Protein AF-E9GHV6-F1 (afdb_monomer)

InterPro domains:
  IPR002108 Actin-depolymerising factor homology domain [PF00241] (28-165)
  IPR002108 Actin-depolymerising factor homology domain [PS51263] (28-166)
  IPR002108 Actin-depolymerising factor homology domain [SM00102] (33-166)
  IPR017904 ADF/Cofilin [PTHR11913] (26-165)
  IPR017904 ADF/Cofilin [cd11286] (27-165)
  IPR029006 ADF-H/Gelsolin-like domain superfamily [G3DSA:3.40.20.10] (25-168)

Secondary structure (DSSP, 8-state):
----------------------------PEEPHHHHHHHHHHHTTSSEEEEEEEEETTTEEEEEEEEETT--HHHHHHHHT--BTTB---EEEEEEEEEE-TT-TT-EEEEEEEEEE--TTS-HHHHHHHHHHHHHHHHHSTT-SEEEEESSTTTTSHHHHHHHHHHH-TT-

Foldseek 3Di:
DDPDPDDDDDPDDDDDPPPPPPPQPLQQAEEDVQNLVVLVVVVVVHFFQKWKWFRDPLRYIDTDDTHGPPDDLVVVLCSQQVQPPVGFAKMKMWGFDFDQDPVHNPDTDTAIEIEIEDAPRDDPVRVVSSSNCVVVVVVSNPHHQYYAYDRDPVSSDPVVVVVRSCVSPVVD

Sequence (172 aa):
MRLALICFSVCLLVSCYPVQPAAVLESGVRVTDAAKVVIDKIKAGKEFRYGVFFVKNETVIDLESTGSRTSTYNDYLKNLKVVKPTGKECRYGVLDFEFQCKSSPDKKRDKLVLMSWCPDDVKVRSKFIHAASVEGMKKALTGISAFVQASDDEQASLVEVQDKLTRTVTAC

pLDDT: mean 73.76, std 16.03, range [33.78, 89.5]

Mean predicted aligned error: 11.39 Å

Radius of gyration: 20.43 Å; Cα contacts (8 Å, |Δi|>4): 262; chains: 1; bounding box: 52×74×41 Å

Nearest PDB structures (foldseek):
  8oh4-assembly1_I  TM=9.081E-01  e=9.961E-17  Drosophila
  7rtx-assembly1_A  TM=9.105E-01  e=2.120E-14  Acanthamoeba castellanii
  7sog-assembly1_A  TM=8.905E-01  e=5.586E-14  Acanthamoeba castellanii
  5ivu-assembly2_B  TM=9.079E-01  e=6.934E-13  Streptomyces griseoflavus
  2xfa-assembly2_B  TM=7.955E-01  e=5.370E-10  Plasmodium berghei

Organism: Daphnia pulex (NCBI:txid6669)

Solvent-accessible surface area (backbone atoms only — not comparable to full-atom values): 10220 Å² total; per-residue (Å²): 136,85,87,75,91,77,72,97,76,84,90,72,87,72,89,72,80,73,81,65,84,67,75,84,51,74,54,88,47,42,72,36,68,71,37,51,56,51,50,52,37,36,73,67,65,76,61,32,33,32,39,30,30,33,69,48,90,83,40,33,37,40,69,75,49,73,33,44,71,86,55,50,72,68,57,49,49,50,66,64,60,60,64,49,96,90,47,60,70,58,32,38,35,41,36,58,43,77,43,65,31,84,74,42,73,90,50,77,39,80,36,41,31,41,34,39,41,46,47,85,84,31,58,67,69,59,52,52,46,52,62,33,34,48,58,52,51,48,65,73,46,82,75,64,61,38,78,43,76,22,58,47,75,73,55,64,30,71,66,49,52,51,52,50,42,54,67,63,46,76,90,75

Structure (mmCIF, N/CA/C/O backbone):
data_AF-E9GHV6-F1
#
_entry.id   AF-E9GHV6-F1
#
loop_
_atom_site.group_PDB
_atom_site.id
_atom_site.type_symbol
_atom_site.label_atom_id
_atom_site.label_alt_id
_atom_site.label_comp_id
_atom_site.label_asym_id
_atom_site.label_entity_id
_atom_site.label_seq_id
_atom_site.pdbx_PDB_ins_code
_atom_site.Cartn_x
_atom_site.Cartn_y
_atom_site.Cartn_z
_atom_site.occupancy
_atom_site.B_iso_or_equiv
_atom_site.auth_seq_id
_atom_site.auth_comp_id
_atom_site.auth_asym_id
_atom_site.auth_atom_id
_atom_site.pdbx_PDB_model_num
ATOM 1 N N . MET A 1 1 ? 34.591 61.190 -7.330 1.00 42.75 1 MET A N 1
ATOM 2 C CA . MET A 1 1 ? 33.483 60.521 -8.052 1.00 42.75 1 MET A CA 1
ATOM 3 C C . MET A 1 1 ? 33.513 59.043 -7.674 1.00 42.75 1 MET A C 1
ATOM 5 O O . MET A 1 1 ? 34.345 58.314 -8.176 1.00 42.75 1 MET A O 1
ATOM 9 N N . ARG A 1 2 ? 32.934 58.689 -6.520 1.00 38.94 2 ARG A N 1
ATOM 10 C CA . ARG A 1 2 ? 31.618 58.028 -6.379 1.00 38.94 2 ARG A CA 1
ATOM 11 C C . ARG A 1 2 ? 31.555 56.641 -7.049 1.00 38.94 2 ARG A C 1
ATOM 13 O O . ARG A 1 2 ? 30.896 56.486 -8.067 1.00 38.94 2 ARG A O 1
ATOM 20 N N . LEU A 1 3 ? 32.192 55.644 -6.426 1.00 33.78 3 LEU A N 1
ATOM 21 C CA . LEU A 1 3 ? 31.779 54.242 -6.552 1.00 33.78 3 LEU A CA 1
ATOM 22 C C . LEU A 1 3 ? 30.636 54.018 -5.554 1.00 33.78 3 LEU A C 1
ATOM 24 O O . LEU A 1 3 ? 30.863 53.900 -4.352 1.00 33.78 3 LEU A O 1
ATOM 28 N N . ALA A 1 4 ? 29.403 54.052 -6.050 1.00 40.75 4 ALA A N 1
ATOM 29 C CA . ALA A 1 4 ? 28.228 53.669 -5.284 1.00 40.75 4 ALA A CA 1
ATOM 30 C C . ALA A 1 4 ? 28.036 52.152 -5.430 1.00 40.75 4 ALA A C 1
ATOM 32 O O . ALA A 1 4 ? 27.680 51.673 -6.504 1.00 40.75 4 ALA A O 1
ATOM 33 N N . LEU A 1 5 ? 28.287 51.406 -4.352 1.00 43.62 5 LEU A N 1
ATOM 34 C CA . LEU A 1 5 ? 27.733 50.068 -4.166 1.00 43.62 5 LEU A CA 1
ATOM 35 C C . LEU A 1 5 ? 26.227 50.228 -3.935 1.00 43.62 5 LEU A C 1
ATOM 37 O O . LEU A 1 5 ? 25.814 50.776 -2.914 1.00 43.62 5 LEU A O 1
ATOM 41 N N . ILE A 1 6 ? 25.420 49.795 -4.903 1.00 47.81 6 ILE A N 1
ATOM 42 C CA . ILE A 1 6 ? 23.959 49.877 -4.856 1.00 47.81 6 ILE A CA 1
ATOM 43 C C . ILE A 1 6 ? 23.387 48.456 -4.831 1.00 47.81 6 ILE A C 1
ATOM 45 O O . ILE A 1 6 ? 23.644 47.657 -5.724 1.00 47.81 6 ILE A O 1
ATOM 49 N N . CYS A 1 7 ? 22.611 48.210 -3.773 1.00 34.91 7 CYS A N 1
ATOM 50 C CA . CYS A 1 7 ? 21.533 47.236 -3.597 1.00 34.91 7 CYS A CA 1
ATOM 51 C C . CYS A 1 7 ? 21.761 45.757 -3.949 1.00 34.91 7 CYS A C 1
ATOM 53 O O . CYS A 1 7 ? 21.563 45.308 -5.074 1.00 34.91 7 CYS A O 1
ATOM 55 N N . PHE A 1 8 ? 21.899 44.968 -2.878 1.00 43.81 8 PHE A N 1
ATOM 56 C CA . PHE A 1 8 ? 20.966 43.874 -2.574 1.00 43.81 8 PHE A CA 1
ATOM 57 C C . PHE A 1 8 ? 19.581 44.113 -3.206 1.00 43.81 8 PHE A C 1
ATOM 59 O O . PHE A 1 8 ? 18.849 44.979 -2.733 1.00 43.81 8 PHE A O 1
ATOM 66 N N . SER A 1 9 ? 19.236 43.377 -4.263 1.00 50.16 9 SER A N 1
ATOM 67 C CA . SER A 1 9 ? 17.881 42.887 -4.564 1.00 50.16 9 SER A CA 1
ATOM 68 C C . SER A 1 9 ? 17.843 42.314 -5.981 1.00 50.16 9 SER A C 1
ATOM 70 O O . SER A 1 9 ? 17.672 43.044 -6.950 1.00 50.16 9 SER A O 1
ATOM 72 N N . VAL A 1 10 ? 17.933 40.989 -6.087 1.00 45.06 10 VAL A N 1
ATOM 73 C CA . VAL A 1 10 ? 16.984 40.240 -6.919 1.00 45.06 10 VAL A CA 1
ATOM 74 C C . VAL A 1 10 ? 16.519 39.062 -6.076 1.00 45.06 10 VAL A C 1
ATOM 76 O O . VAL A 1 10 ? 16.965 37.926 -6.196 1.00 45.06 10 VAL A O 1
ATOM 79 N N . CYS A 1 11 ? 15.635 39.390 -5.141 1.00 44.31 11 CYS A N 1
ATOM 80 C CA . CYS A 1 11 ? 14.632 38.458 -4.672 1.00 44.31 11 CYS A CA 1
ATOM 81 C C . CYS A 1 11 ? 13.667 38.246 -5.843 1.00 44.31 11 CYS A C 1
ATOM 83 O O . CYS A 1 11 ? 12.833 39.111 -6.064 1.00 44.31 11 CYS A O 1
ATOM 85 N N . LEU A 1 12 ? 13.810 37.166 -6.615 1.00 40.78 12 LEU A N 1
ATOM 86 C CA . LEU A 1 12 ? 12.760 36.634 -7.491 1.00 40.78 12 LEU A CA 1
ATOM 87 C C . LEU A 1 12 ? 12.985 35.111 -7.613 1.00 40.78 12 LEU A C 1
ATOM 89 O O . LEU A 1 12 ? 13.953 34.683 -8.229 1.00 40.78 12 LEU A O 1
ATOM 93 N N . LEU A 1 13 ? 12.263 34.313 -6.811 1.00 41.56 13 LEU A N 1
ATOM 94 C CA . LEU A 1 13 ? 11.170 33.431 -7.270 1.00 41.56 13 LEU A CA 1
ATOM 95 C C . LEU A 1 13 ? 11.696 32.280 -8.164 1.00 41.56 13 LEU A C 1
ATOM 97 O O . LEU A 1 13 ? 12.191 32.521 -9.250 1.00 41.56 13 LEU A O 1
ATOM 101 N N . VAL A 1 14 ? 11.625 30.991 -7.824 1.00 43.09 14 VAL A N 1
ATOM 102 C CA . VAL A 1 14 ? 10.457 30.229 -7.366 1.00 43.09 14 VAL A CA 1
ATOM 103 C C . VAL A 1 14 ? 10.968 28.914 -6.749 1.00 43.09 14 VAL A C 1
ATOM 105 O O . VAL A 1 14 ? 11.451 28.027 -7.449 1.00 43.09 14 VAL A O 1
ATOM 108 N N . SER A 1 15 ? 10.827 28.779 -5.430 1.00 43.88 15 SER A N 1
ATOM 109 C CA . SER A 1 15 ? 10.421 27.498 -4.848 1.00 43.88 15 SER A CA 1
ATOM 110 C C . SER A 1 15 ? 8.963 27.258 -5.250 1.00 43.88 15 SER A C 1
ATOM 112 O O . SER A 1 15 ? 8.210 28.224 -5.353 1.00 43.88 15 SER A O 1
ATOM 114 N N . CYS A 1 16 ? 8.578 25.997 -5.444 1.00 35.81 16 CYS A N 1
ATOM 115 C CA . CYS A 1 16 ? 7.428 25.497 -6.213 1.00 35.81 16 CYS A CA 1
ATOM 116 C C . CYS A 1 16 ? 7.767 25.211 -7.677 1.00 35.81 16 CYS A C 1
ATOM 118 O O . CYS A 1 16 ? 7.336 25.919 -8.581 1.00 35.81 16 CYS A O 1
ATOM 120 N N . TYR A 1 17 ? 8.406 24.067 -7.932 1.00 36.38 17 TYR A N 1
ATOM 121 C CA . TYR A 1 17 ? 7.828 23.253 -8.996 1.00 36.38 17 TYR A CA 1
ATOM 122 C C . TYR A 1 17 ? 6.451 22.822 -8.482 1.00 36.38 17 TYR A C 1
ATOM 124 O O . TYR A 1 17 ? 6.397 22.054 -7.516 1.00 36.38 17 TYR A O 1
ATOM 132 N N . P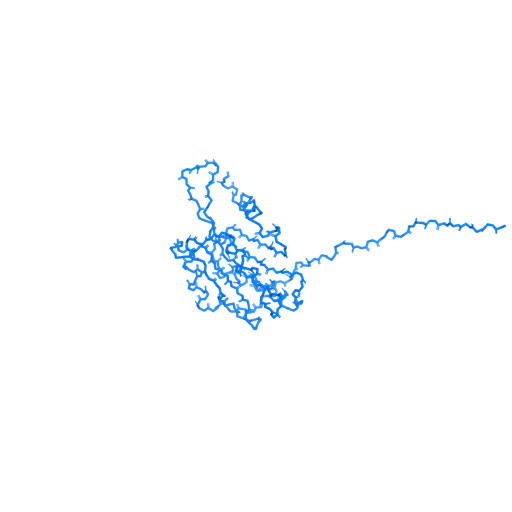RO A 1 18 ? 5.334 23.321 -9.041 1.00 38.62 18 PRO A N 1
ATOM 133 C CA . PRO A 1 18 ? 4.081 22.625 -8.855 1.00 38.62 18 PRO A CA 1
ATOM 134 C C . PRO A 1 18 ? 4.310 21.225 -9.425 1.00 38.62 18 PRO A C 1
ATOM 136 O O . PRO A 1 18 ? 4.559 21.072 -10.622 1.00 38.62 18 PRO A O 1
ATOM 139 N N . VAL A 1 19 ? 4.276 20.200 -8.571 1.00 46.34 19 VAL A N 1
ATOM 140 C CA . VAL A 1 19 ? 4.011 18.838 -9.034 1.00 46.34 19 VAL A CA 1
ATOM 141 C C . VAL A 1 19 ? 2.627 18.932 -9.660 1.00 46.34 19 VAL A C 1
ATOM 143 O O . VAL A 1 19 ? 1.618 18.993 -8.959 1.00 46.34 19 VAL A O 1
ATOM 146 N N . GLN A 1 20 ? 2.614 19.125 -10.979 1.00 43.97 20 GLN A N 1
ATOM 147 C CA . GLN A 1 20 ? 1.408 19.328 -11.764 1.00 43.97 20 GLN A CA 1
ATOM 148 C C . GLN A 1 20 ? 0.425 18.206 -11.412 1.00 43.97 20 GLN A C 1
ATOM 150 O O . GLN A 1 20 ? 0.856 17.052 -11.300 1.00 43.97 20 GLN A O 1
ATOM 155 N N . PRO A 1 21 ? -0.878 18.493 -11.253 1.00 42.16 21 PRO A N 1
ATOM 156 C CA . PRO A 1 21 ? -1.873 17.439 -11.294 1.00 42.16 21 PRO A CA 1
ATOM 157 C C . PRO A 1 21 ? -1.768 16.833 -12.693 1.00 42.16 21 PRO A C 1
ATOM 159 O O . PRO A 1 21 ? -2.195 17.434 -13.679 1.00 42.16 21 PRO A O 1
ATOM 162 N N . ALA A 1 22 ? -1.072 15.700 -12.783 1.00 44.16 22 ALA A N 1
ATOM 163 C CA . ALA A 1 22 ? -0.912 14.964 -14.016 1.00 44.16 22 ALA A CA 1
ATOM 164 C C . ALA A 1 22 ? -2.314 14.727 -14.575 1.00 44.16 22 ALA A C 1
ATOM 166 O O . ALA A 1 22 ? -3.153 14.114 -13.912 1.00 44.16 22 ALA A O 1
ATOM 167 N N . ALA A 1 23 ? -2.566 15.246 -15.778 1.00 40.03 23 ALA A N 1
ATOM 168 C CA . ALA A 1 23 ? -3.641 14.754 -16.617 1.00 40.03 23 ALA A CA 1
ATOM 169 C C . ALA A 1 23 ? -3.578 13.228 -16.547 1.00 40.03 23 ALA A C 1
ATOM 171 O O . ALA A 1 23 ? -2.512 12.651 -16.773 1.00 40.03 23 ALA A O 1
ATOM 172 N N . VAL A 1 24 ? -4.676 12.620 -16.104 1.00 48.03 24 VAL A N 1
ATOM 173 C CA . VAL A 1 24 ? -4.762 11.210 -15.741 1.00 48.03 24 VAL A CA 1
ATOM 174 C C . VAL A 1 24 ? -4.455 10.371 -16.977 1.00 48.03 24 VAL A C 1
ATOM 176 O O . VAL A 1 24 ? -5.333 10.040 -17.769 1.00 48.03 24 VAL A O 1
ATOM 179 N N . LEU A 1 25 ? -3.178 10.067 -17.187 1.00 45.97 25 LEU A N 1
ATOM 180 C CA . LEU A 1 25 ? -2.772 9.058 -18.137 1.00 45.97 25 LEU A CA 1
ATOM 181 C C . LEU A 1 25 ? -3.055 7.751 -17.414 1.00 45.97 25 LEU A C 1
ATOM 183 O O . LEU A 1 25 ? -2.278 7.327 -16.562 1.00 45.97 25 LEU A O 1
ATOM 187 N N . GLU A 1 26 ? -4.212 7.155 -17.687 1.00 50.59 26 GLU A N 1
ATOM 188 C CA . GLU A 1 26 ? -4.509 5.800 -17.249 1.00 50.59 26 GLU A CA 1
ATOM 189 C C . GLU A 1 26 ? -3.545 4.887 -18.017 1.00 50.59 26 GLU A C 1
ATOM 191 O O . GLU A 1 26 ? -3.838 4.378 -19.098 1.00 50.59 26 GLU A O 1
ATOM 196 N N . SER A 1 27 ? -2.315 4.757 -17.509 1.00 55.09 27 SER A N 1
ATOM 197 C CA . SER A 1 27 ? -1.402 3.724 -17.969 1.00 55.09 27 SER A CA 1
ATOM 198 C C . SER A 1 27 ? -2.175 2.429 -17.783 1.00 55.09 27 SER A C 1
ATOM 200 O O . SER A 1 27 ? -2.622 2.181 -16.664 1.00 55.09 27 SER A O 1
ATOM 202 N N . GLY A 1 28 ? -2.405 1.670 -18.859 1.00 62.75 28 GLY A N 1
ATOM 203 C CA . GLY A 1 28 ? -3.185 0.425 -18.875 1.00 62.75 28 GLY A CA 1
ATOM 204 C C . GLY A 1 28 ? -2.530 -0.692 -18.060 1.00 62.75 28 GLY A C 1
ATOM 205 O O . GLY A 1 28 ? -2.218 -1.761 -18.581 1.00 62.75 28 GLY A O 1
ATOM 206 N N . VAL A 1 29 ? -2.271 -0.404 -16.791 1.00 69.12 29 VAL A N 1
ATOM 207 C CA . VAL A 1 29 ? -1.506 -1.178 -15.839 1.00 69.12 29 VAL A CA 1
ATOM 208 C C . VAL A 1 29 ? -2.434 -2.220 -15.270 1.00 69.12 29 VAL A C 1
ATOM 210 O O . VAL A 1 29 ? -3.511 -1.928 -14.747 1.00 69.12 29 VAL A O 1
ATOM 213 N N . ARG A 1 30 ? -2.027 -3.469 -15.442 1.00 79.81 30 ARG A N 1
ATOM 214 C CA . ARG A 1 30 ? -2.840 -4.627 -15.108 1.00 79.81 30 ARG A CA 1
ATOM 215 C C . ARG A 1 30 ? -2.455 -5.107 -13.721 1.00 79.81 30 ARG A C 1
ATOM 217 O O . ARG A 1 30 ? -1.284 -5.326 -13.430 1.00 79.81 30 ARG A O 1
ATOM 224 N N . VAL A 1 31 ? -3.448 -5.287 -12.863 1.00 83.44 31 VAL A N 1
ATOM 225 C CA . VAL A 1 31 ? -3.242 -5.940 -11.569 1.00 83.44 31 VAL A CA 1
ATOM 226 C C . VAL A 1 31 ? -3.178 -7.446 -11.808 1.00 83.44 31 VAL A C 1
ATOM 228 O O . VAL A 1 31 ? -4.116 -8.010 -12.381 1.00 83.44 31 VAL A O 1
ATOM 231 N N . THR A 1 32 ? -2.087 -8.085 -11.386 1.00 88.06 32 THR A N 1
ATOM 232 C CA . THR A 1 32 ? -1.938 -9.546 -11.442 1.00 88.06 32 THR A CA 1
ATOM 233 C C . THR A 1 32 ? -3.020 -10.217 -10.600 1.00 88.06 32 THR A C 1
ATOM 235 O O . THR A 1 32 ? -3.412 -9.706 -9.550 1.00 88.06 32 THR A O 1
ATOM 238 N N . ASP A 1 33 ? -3.489 -11.393 -11.012 1.00 87.56 33 ASP A N 1
ATOM 239 C CA . ASP A 1 33 ? -4.543 -12.106 -10.281 1.00 87.56 33 ASP A CA 1
ATOM 240 C C . ASP A 1 33 ? -4.115 -12.483 -8.853 1.00 87.56 33 ASP A C 1
ATOM 242 O O . ASP A 1 33 ? -4.917 -12.389 -7.928 1.00 87.56 33 ASP A O 1
ATOM 246 N N . ALA A 1 34 ? -2.827 -12.771 -8.631 1.00 86.75 34 ALA A N 1
ATOM 247 C CA . ALA A 1 34 ? -2.258 -12.958 -7.294 1.00 86.75 34 ALA A CA 1
ATOM 248 C C . ALA A 1 34 ? -2.434 -11.720 -6.394 1.00 86.75 34 ALA A C 1
ATOM 250 O O . ALA A 1 34 ? -2.813 -11.846 -5.230 1.00 86.75 34 ALA A O 1
ATOM 251 N N . ALA A 1 35 ? -2.215 -10.518 -6.937 1.00 86.38 35 ALA A N 1
ATOM 252 C CA . ALA A 1 35 ? -2.402 -9.277 -6.196 1.00 86.38 35 ALA A CA 1
ATOM 253 C C . ALA A 1 35 ? -3.884 -9.039 -5.861 1.00 86.38 35 ALA A C 1
ATOM 255 O O . ALA A 1 35 ? -4.189 -8.645 -4.738 1.00 86.38 35 ALA A O 1
ATOM 256 N N . LYS A 1 36 ? -4.810 -9.357 -6.779 1.00 86.81 36 LYS A N 1
ATOM 257 C CA . LYS A 1 36 ? -6.262 -9.281 -6.518 1.00 86.81 36 LYS A CA 1
ATOM 258 C C . LYS A 1 36 ? -6.690 -10.215 -5.388 1.00 86.81 36 LYS A C 1
ATOM 260 O O . LYS A 1 36 ? -7.347 -9.766 -4.458 1.00 86.81 36 LYS A O 1
ATOM 265 N N . VAL A 1 37 ? -6.241 -11.473 -5.416 1.00 88.56 37 VAL A N 1
ATOM 266 C CA . VAL A 1 37 ? -6.543 -12.455 -4.359 1.00 88.56 37 VAL A CA 1
ATOM 267 C C . VAL A 1 37 ? -6.088 -11.944 -2.991 1.00 88.56 37 VAL A C 1
ATOM 269 O O . VAL A 1 37 ? -6.810 -12.072 -2.005 1.00 88.56 37 VAL A O 1
ATOM 272 N N . VAL A 1 38 ? -4.904 -11.334 -2.910 1.00 88.00 38 VAL A N 1
ATOM 273 C CA . VAL A 1 38 ? -4.394 -10.772 -1.650 1.00 88.00 38 VAL A CA 1
ATOM 274 C C . VAL A 1 38 ? -5.200 -9.555 -1.210 1.00 88.00 38 VAL A C 1
ATOM 276 O O . VAL A 1 38 ? -5.515 -9.439 -0.028 1.00 88.00 38 VAL A O 1
ATOM 279 N N . ILE A 1 39 ? -5.571 -8.672 -2.139 1.00 85.25 39 ILE A N 1
ATOM 280 C CA . ILE A 1 39 ? -6.443 -7.526 -1.855 1.00 85.25 39 ILE A CA 1
ATOM 281 C C . ILE A 1 39 ? -7.784 -8.000 -1.285 1.00 85.25 39 ILE A C 1
ATOM 283 O O . ILE A 1 39 ? -8.228 -7.471 -0.266 1.00 85.25 39 ILE A O 1
ATOM 287 N N . ASP A 1 40 ? -8.390 -9.032 -1.875 1.00 86.56 40 ASP A N 1
ATOM 288 C CA . ASP A 1 40 ? -9.643 -9.612 -1.386 1.00 86.56 40 ASP A CA 1
ATOM 289 C C . ASP A 1 40 ? -9.478 -10.233 0.007 1.00 86.56 40 ASP A C 1
ATOM 291 O O . ASP A 1 40 ? -10.343 -10.069 0.868 1.00 86.56 40 ASP A O 1
ATOM 295 N N . LYS A 1 41 ? -8.338 -10.880 0.281 1.00 87.38 41 LYS A N 1
ATOM 296 C CA . LYS A 1 41 ? -8.013 -11.425 1.611 1.00 87.38 41 LYS A CA 1
ATOM 297 C C . LYS A 1 41 ? -7.797 -10.346 2.674 1.00 87.38 41 LYS A C 1
ATOM 299 O O . LYS A 1 41 ? -8.223 -10.537 3.815 1.00 87.38 41 LYS A O 1
ATOM 304 N N . ILE A 1 42 ? -7.161 -9.227 2.312 1.00 86.31 42 ILE A N 1
ATOM 305 C CA . ILE A 1 42 ? -7.009 -8.053 3.187 1.00 86.31 42 ILE A CA 1
ATOM 306 C C . ILE A 1 42 ? -8.386 -7.438 3.448 1.00 86.31 42 ILE A C 1
ATOM 308 O O . ILE A 1 42 ? -8.740 -7.187 4.593 1.00 86.31 42 ILE A O 1
ATOM 312 N N . LYS A 1 43 ? -9.209 -7.278 2.406 1.00 82.38 43 LYS A N 1
ATOM 313 C CA . LYS A 1 43 ? -10.571 -6.736 2.515 1.00 82.38 43 LYS A CA 1
ATOM 314 C C . LYS A 1 43 ? -11.500 -7.624 3.341 1.00 82.38 43 LYS A C 1
ATOM 316 O O . LYS A 1 43 ? -12.354 -7.116 4.060 1.00 82.38 43 LYS A O 1
ATOM 321 N N . ALA A 1 44 ? -11.336 -8.942 3.259 1.00 82.44 44 ALA A N 1
ATOM 322 C CA . ALA A 1 44 ? -12.056 -9.880 4.109 1.00 82.44 44 ALA A CA 1
ATOM 323 C C . ALA A 1 44 ? -11.639 -9.776 5.590 1.00 82.44 44 ALA A C 1
ATOM 325 O O . ALA A 1 44 ? -12.340 -10.321 6.441 1.00 82.44 44 ALA A O 1
ATOM 326 N N . GLY A 1 45 ? -10.510 -9.122 5.898 1.00 68.25 45 GLY A N 1
ATOM 327 C CA . GLY A 1 45 ? -10.009 -8.888 7.255 1.00 68.25 45 GLY A CA 1
ATOM 328 C C . GLY A 1 45 ? -9.515 -10.149 7.973 1.00 68.25 45 GLY A C 1
ATOM 329 O O . GLY A 1 45 ? -9.299 -10.123 9.185 1.00 68.25 45 GLY A O 1
ATOM 330 N N . LYS A 1 46 ? -9.366 -11.281 7.271 1.00 67.56 46 LYS A N 1
ATOM 331 C CA . LYS A 1 46 ? -9.166 -12.601 7.902 1.00 67.56 46 LYS A CA 1
ATOM 332 C C . LYS A 1 46 ? -7.707 -13.040 7.991 1.00 67.56 46 LYS A C 1
ATOM 334 O O . LYS A 1 46 ? -7.315 -13.576 9.021 1.00 67.56 46 LYS A O 1
ATOM 339 N N . GLU A 1 47 ? -6.907 -12.814 6.950 1.00 73.88 47 GLU A N 1
ATOM 340 C CA . GLU A 1 47 ? -5.570 -13.428 6.839 1.00 73.88 47 GLU A CA 1
ATOM 341 C C . GLU A 1 47 ? -4.417 -12.419 6.967 1.00 73.88 47 GLU A C 1
ATOM 343 O O . GLU A 1 47 ? -3.410 -12.709 7.619 1.00 73.88 47 GLU A O 1
ATOM 348 N N . PHE A 1 48 ? -4.565 -11.217 6.403 1.00 82.56 48 PHE A N 1
ATOM 349 C CA . PHE A 1 48 ? -3.473 -10.249 6.285 1.00 82.56 48 PHE A CA 1
ATOM 350 C C . PHE A 1 48 ? -3.832 -8.893 6.883 1.00 82.56 48 PHE A C 1
ATOM 352 O O . PHE A 1 48 ? -4.933 -8.393 6.674 1.00 82.56 48 PHE A O 1
ATOM 359 N N . ARG A 1 49 ? -2.876 -8.287 7.596 1.00 85.75 49 ARG A N 1
ATOM 360 C CA . ARG A 1 49 ? -2.990 -6.917 8.120 1.00 85.75 49 ARG A CA 1
ATOM 361 C C . ARG A 1 49 ? -2.546 -5.882 7.095 1.00 85.75 49 ARG A C 1
ATOM 363 O O . ARG A 1 49 ? -3.106 -4.796 7.026 1.00 85.75 49 ARG A O 1
ATOM 370 N N . TYR A 1 50 ? -1.521 -6.213 6.316 1.00 87.94 50 TYR A N 1
ATOM 371 C CA . TYR A 1 50 ? -1.015 -5.353 5.256 1.00 87.94 50 TYR A CA 1
ATOM 372 C C . TYR A 1 50 ? -0.529 -6.167 4.060 1.00 87.94 50 TYR A C 1
ATOM 374 O O . TYR A 1 50 ? -0.140 -7.328 4.195 1.00 87.94 50 TYR A O 1
ATOM 382 N N . GLY A 1 51 ? -0.498 -5.532 2.895 1.00 88.88 51 GLY A N 1
ATOM 383 C CA . GLY A 1 51 ? 0.121 -6.048 1.680 1.00 88.88 51 GLY A CA 1
ATOM 384 C C . GLY A 1 51 ? 0.966 -4.968 1.024 1.00 88.88 51 GLY A C 1
ATOM 385 O O . GLY A 1 51 ? 0.540 -3.820 0.932 1.00 88.88 51 GLY A O 1
ATOM 386 N N . VAL A 1 52 ? 2.165 -5.329 0.583 1.00 89.50 52 VAL A N 1
ATOM 387 C CA . VAL A 1 52 ? 3.065 -4.465 -0.178 1.00 89.50 52 VAL A CA 1
ATOM 388 C C . VAL A 1 52 ? 3.081 -4.947 -1.621 1.00 89.50 52 VAL A C 1
ATOM 390 O O . VAL A 1 52 ? 3.347 -6.117 -1.902 1.00 89.50 52 VAL A O 1
ATOM 393 N N . PHE A 1 53 ? 2.796 -4.027 -2.528 1.00 89.31 53 PHE A N 1
ATOM 394 C CA . PHE A 1 53 ? 2.719 -4.238 -3.962 1.00 89.31 53 PHE A CA 1
ATOM 395 C C . PHE A 1 53 ? 3.725 -3.334 -4.663 1.00 89.31 53 PHE A C 1
ATOM 397 O O . PHE A 1 53 ? 4.029 -2.229 -4.204 1.00 89.31 53 PHE A O 1
ATOM 404 N N . PHE A 1 54 ? 4.203 -3.779 -5.813 1.00 86.81 54 PHE A N 1
ATOM 405 C CA . PHE A 1 54 ? 5.133 -3.022 -6.636 1.00 86.81 54 PHE A CA 1
ATOM 406 C C . PHE A 1 54 ? 4.708 -3.085 -8.099 1.00 86.81 54 PHE A C 1
ATOM 408 O O . PHE A 1 54 ? 4.023 -4.014 -8.531 1.00 86.81 54 PHE A O 1
ATOM 415 N N . VAL A 1 55 ? 5.114 -2.079 -8.870 1.00 85.38 55 VAL A N 1
ATOM 416 C CA . VAL A 1 55 ? 4.904 -2.081 -10.319 1.00 85.38 55 VAL A CA 1
ATOM 417 C C . VAL A 1 55 ? 6.092 -2.772 -10.979 1.00 85.38 55 VAL A C 1
ATOM 419 O O . VAL A 1 55 ? 7.214 -2.267 -10.960 1.00 85.38 55 VAL A O 1
ATOM 422 N N . LYS A 1 56 ? 5.846 -3.927 -11.590 1.00 82.88 56 LYS A N 1
ATOM 423 C CA . LYS A 1 56 ? 6.800 -4.668 -12.411 1.00 82.88 56 LYS A CA 1
ATOM 424 C C . LYS A 1 56 ? 6.669 -4.245 -13.874 1.00 82.88 56 LYS A C 1
ATOM 426 O O . LYS A 1 56 ? 5.565 -4.157 -14.412 1.00 82.88 56 LYS A O 1
ATOM 431 N N . ASN A 1 57 ? 7.808 -4.022 -14.533 1.00 77.88 57 ASN A N 1
ATOM 432 C CA . ASN A 1 57 ? 7.891 -3.713 -15.968 1.00 77.88 57 ASN A CA 1
ATOM 433 C C . ASN A 1 57 ? 6.974 -2.563 -16.418 1.00 77.88 57 ASN A C 1
ATOM 435 O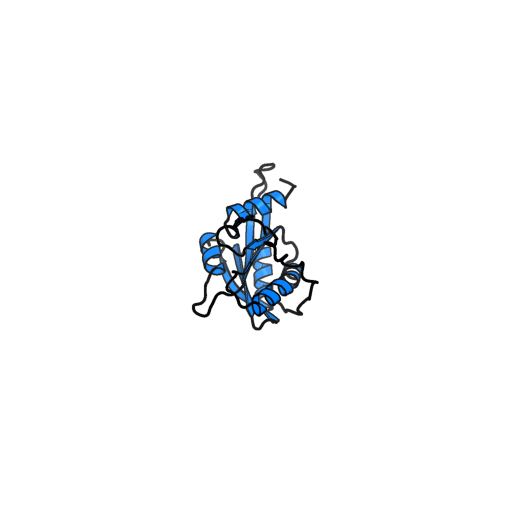 O . ASN A 1 57 ? 6.453 -2.601 -17.530 1.00 77.88 57 ASN A O 1
ATOM 439 N N . GLU A 1 58 ? 6.726 -1.581 -15.545 1.00 75.62 58 GLU A N 1
ATOM 440 C CA . GLU A 1 58 ? 5.928 -0.384 -15.852 1.00 75.62 58 GLU A CA 1
ATOM 441 C C . GLU A 1 58 ? 4.450 -0.644 -16.227 1.00 75.62 58 GLU A C 1
ATOM 443 O O . GLU A 1 58 ? 3.719 0.285 -16.555 1.00 75.62 58 GLU A O 1
ATOM 448 N N . THR A 1 59 ? 3.997 -1.900 -16.190 1.00 78.38 59 THR A N 1
ATOM 449 C CA . THR A 1 59 ? 2.731 -2.336 -16.804 1.00 78.38 59 THR A CA 1
ATOM 450 C C . THR A 1 59 ? 1.936 -3.304 -15.938 1.00 78.38 59 THR A C 1
ATOM 452 O O . THR A 1 59 ? 0.744 -3.490 -16.178 1.00 78.38 59 THR A O 1
ATOM 455 N N . VAL A 1 60 ? 2.556 -3.920 -14.929 1.00 85.25 60 VAL A N 1
ATOM 456 C CA . VAL A 1 60 ? 1.917 -4.950 -14.105 1.00 85.25 60 VAL A CA 1
ATOM 457 C C . VAL A 1 60 ? 2.112 -4.636 -12.627 1.00 85.25 60 VAL A C 1
ATOM 459 O O . VAL A 1 60 ? 3.233 -4.379 -12.204 1.00 85.25 60 VAL A O 1
ATOM 462 N N . ILE A 1 61 ? 1.044 -4.669 -11.831 1.00 87.12 61 ILE A N 1
ATOM 463 C CA . ILE A 1 61 ? 1.133 -4.570 -10.366 1.00 87.12 61 ILE A CA 1
ATOM 464 C C . ILE A 1 61 ? 1.187 -5.981 -9.795 1.00 87.12 61 ILE A C 1
ATOM 466 O O . ILE A 1 61 ? 0.254 -6.766 -9.982 1.00 87.12 61 ILE A O 1
ATOM 470 N N . ASP A 1 62 ? 2.274 -6.278 -9.093 1.00 86.62 62 ASP A N 1
ATOM 471 C CA . ASP A 1 62 ? 2.532 -7.577 -8.487 1.00 86.62 62 ASP A CA 1
ATOM 472 C C . ASP A 1 62 ? 2.753 -7.445 -6.974 1.00 86.62 62 ASP A C 1
ATOM 474 O O . ASP A 1 62 ? 2.991 -6.354 -6.442 1.00 86.62 62 ASP A O 1
ATOM 478 N N . LEU A 1 63 ? 2.626 -8.563 -6.269 1.00 87.88 63 LEU A N 1
ATOM 479 C CA . LEU A 1 63 ? 2.798 -8.630 -4.825 1.00 87.88 63 LEU A CA 1
ATOM 480 C C . LEU A 1 63 ? 4.278 -8.809 -4.474 1.00 87.88 63 LEU A C 1
ATOM 482 O O . LEU A 1 63 ? 4.943 -9.690 -5.011 1.00 87.88 63 LEU A O 1
ATOM 486 N N . GLU A 1 64 ? 4.782 -8.013 -3.533 1.00 86.06 64 GLU A N 1
ATOM 487 C CA . GLU A 1 64 ? 6.136 -8.188 -2.993 1.00 86.06 64 GLU A CA 1
ATOM 488 C C . GLU A 1 64 ? 6.120 -8.927 -1.658 1.00 86.06 64 GLU A C 1
ATOM 490 O O . GLU A 1 64 ? 6.874 -9.876 -1.460 1.00 86.06 64 GLU A O 1
ATOM 495 N N . SER A 1 65 ? 5.268 -8.488 -0.730 1.00 84.50 65 SER A N 1
ATOM 496 C CA . SER A 1 65 ? 5.243 -9.014 0.633 1.00 84.50 65 SER A CA 1
ATOM 497 C C . SER A 1 65 ? 3.861 -8.852 1.254 1.00 84.50 65 SER A C 1
ATOM 499 O O . SER A 1 65 ? 3.136 -7.902 0.961 1.00 84.50 65 SER A O 1
ATOM 501 N N . THR A 1 66 ? 3.493 -9.770 2.140 1.00 87.12 66 THR A N 1
ATOM 502 C CA . THR A 1 66 ? 2.242 -9.723 2.907 1.00 87.12 66 THR A CA 1
ATOM 503 C C . THR A 1 66 ? 2.534 -9.875 4.383 1.00 87.12 66 THR A C 1
ATOM 505 O O . THR A 1 66 ? 3.285 -10.763 4.781 1.00 87.12 66 THR A O 1
ATOM 508 N N . GLY A 1 67 ? 1.893 -9.047 5.199 1.00 85.38 67 GLY A N 1
ATOM 509 C CA . GLY A 1 67 ? 1.945 -9.140 6.648 1.00 85.38 67 GLY A CA 1
ATOM 510 C C . GLY A 1 67 ? 0.759 -9.916 7.194 1.00 85.38 67 GLY A C 1
ATOM 511 O O . GLY A 1 67 ? -0.391 -9.560 6.939 1.00 85.38 67 GLY A O 1
ATOM 512 N N . SER A 1 68 ? 1.033 -10.944 7.993 1.00 82.88 68 SER A N 1
ATOM 513 C CA . SER A 1 68 ? 0.013 -11.641 8.787 1.00 82.88 68 SER A CA 1
ATOM 514 C C . SER A 1 68 ? -0.628 -10.717 9.838 1.00 82.88 68 SER A C 1
ATOM 516 O O . SER A 1 68 ? -0.105 -9.641 10.139 1.00 82.88 68 SER A O 1
ATOM 518 N N . ARG A 1 69 ? -1.744 -11.134 10.455 1.00 78.75 69 ARG A N 1
ATOM 519 C CA . ARG A 1 69 ? -2.413 -10.357 11.525 1.00 78.75 69 ARG A CA 1
ATOM 520 C C . ARG A 1 69 ? -1.514 -10.014 12.722 1.00 78.75 69 ARG A C 1
ATOM 522 O O . ARG A 1 69 ? -1.755 -9.007 13.382 1.00 78.75 69 ARG A O 1
ATOM 529 N N . THR A 1 70 ? -0.487 -10.815 12.998 1.00 78.88 70 THR A N 1
ATOM 530 C CA . THR A 1 70 ? 0.452 -10.588 14.110 1.00 78.88 70 THR A CA 1
ATOM 531 C C . THR A 1 70 ? 1.560 -9.591 13.769 1.00 78.88 70 THR A C 1
ATOM 533 O O . THR A 1 70 ? 2.291 -9.162 14.659 1.00 78.88 70 THR A O 1
ATOM 536 N N . SER A 1 71 ? 1.689 -9.193 12.501 1.00 80.94 71 SER A N 1
ATOM 537 C CA . SER A 1 71 ? 2.747 -8.291 12.058 1.00 80.94 71 SER A CA 1
ATOM 538 C C . SER A 1 71 ? 2.509 -6.855 12.546 1.00 80.94 71 SER A C 1
ATOM 540 O O . SER A 1 71 ? 1.374 -6.355 12.592 1.00 80.94 71 SER A O 1
ATOM 542 N N . THR A 1 72 ? 3.594 -6.175 12.924 1.00 83.94 72 THR A N 1
ATOM 543 C CA . THR A 1 72 ? 3.534 -4.810 13.460 1.00 83.94 72 THR A CA 1
ATOM 544 C C . THR A 1 72 ? 3.603 -3.759 12.350 1.00 83.94 72 THR A C 1
ATOM 546 O O . THR A 1 72 ? 4.036 -4.035 11.230 1.00 83.94 72 THR A O 1
ATOM 549 N N . TYR A 1 73 ? 3.210 -2.518 12.663 1.00 82.75 73 TYR A N 1
ATOM 55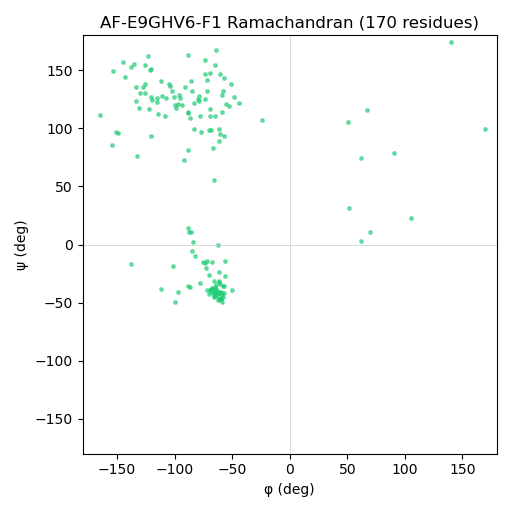0 C CA . TYR A 1 73 ? 3.364 -1.391 11.735 1.00 82.75 73 TYR A CA 1
ATOM 551 C C . TYR A 1 73 ? 4.835 -1.121 11.385 1.00 82.75 73 TYR A C 1
ATOM 553 O O . TYR A 1 73 ? 5.148 -0.711 10.274 1.00 82.75 73 TYR A O 1
ATOM 561 N N . ASN A 1 74 ? 5.757 -1.393 12.311 1.00 84.38 74 ASN A N 1
ATOM 562 C CA . ASN A 1 74 ? 7.186 -1.255 12.049 1.00 84.38 74 ASN A CA 1
ATOM 563 C C . ASN A 1 74 ? 7.655 -2.275 10.998 1.00 84.38 74 ASN A C 1
ATOM 565 O O . ASN A 1 74 ? 8.398 -1.922 10.088 1.00 84.38 74 ASN A O 1
ATOM 569 N N . ASP A 1 75 ? 7.157 -3.514 11.050 1.00 84.81 75 ASP A N 1
ATOM 570 C CA . ASP A 1 75 ? 7.448 -4.515 10.015 1.00 84.81 75 ASP A CA 1
ATOM 571 C C . ASP A 1 75 ? 6.864 -4.108 8.663 1.00 84.81 75 ASP A C 1
ATOM 573 O O . ASP A 1 75 ? 7.516 -4.276 7.635 1.00 84.81 75 ASP A O 1
ATOM 577 N N . TYR A 1 76 ? 5.665 -3.522 8.655 1.00 84.38 76 TYR A N 1
ATOM 578 C CA . TYR A 1 76 ? 5.091 -2.936 7.446 1.00 84.38 76 TYR A CA 1
ATOM 579 C C . TYR A 1 76 ? 5.984 -1.834 6.874 1.00 84.38 76 TYR A C 1
ATOM 581 O O . TYR A 1 76 ? 6.317 -1.883 5.693 1.00 84.38 76 TYR A O 1
ATOM 589 N N . LEU A 1 77 ? 6.434 -0.884 7.701 1.00 82.56 77 LEU A N 1
ATOM 590 C CA . LEU A 1 77 ? 7.347 0.167 7.259 1.00 82.56 77 LEU A CA 1
ATOM 591 C C . LEU A 1 77 ? 8.659 -0.399 6.737 1.00 82.56 77 LEU A C 1
ATOM 593 O O . LEU A 1 77 ? 9.129 0.061 5.706 1.00 82.56 77 LEU A O 1
ATOM 597 N N . LYS A 1 78 ? 9.230 -1.413 7.389 1.00 83.44 78 LYS A N 1
ATOM 598 C CA . LYS A 1 78 ? 10.433 -2.086 6.887 1.00 83.44 78 LYS A CA 1
ATOM 599 C C . LYS A 1 78 ? 10.191 -2.710 5.516 1.00 83.44 78 LYS A C 1
ATOM 601 O O . LYS A 1 78 ? 10.999 -2.479 4.628 1.00 83.44 78 LYS A O 1
ATOM 606 N N . ASN A 1 79 ? 9.081 -3.434 5.336 1.00 81.94 79 ASN A N 1
ATOM 607 C CA . ASN A 1 79 ? 8.701 -4.070 4.066 1.00 81.94 79 ASN A CA 1
ATOM 608 C C . ASN A 1 79 ? 8.403 -3.048 2.956 1.00 81.94 79 ASN A C 1
ATOM 610 O O . ASN A 1 79 ? 8.748 -3.254 1.796 1.00 81.94 79 ASN A O 1
ATOM 614 N N . LEU A 1 80 ? 7.793 -1.921 3.309 1.00 80.12 80 LEU A N 1
ATOM 615 C CA . LEU A 1 80 ? 7.509 -0.834 2.380 1.00 80.12 80 LEU A CA 1
ATOM 616 C C . LEU A 1 80 ? 8.783 -0.083 1.975 1.00 80.12 80 LEU A C 1
ATOM 618 O O . LEU A 1 80 ? 8.961 0.290 0.817 1.00 80.12 80 LEU A O 1
ATOM 622 N N . LYS A 1 81 ? 9.682 0.115 2.940 1.00 73.06 81 LYS A N 1
ATOM 623 C CA . LYS A 1 81 ? 10.957 0.805 2.770 1.00 73.06 81 LYS A CA 1
ATOM 624 C C . LYS A 1 81 ? 12.073 -0.126 2.325 1.00 73.06 81 LYS A C 1
ATOM 626 O O . LYS A 1 81 ? 13.207 0.328 2.374 1.00 73.06 81 LYS A O 1
ATOM 631 N N . VAL A 1 82 ? 11.819 -1.383 1.921 1.00 65.69 82 VAL A N 1
ATOM 632 C CA . VAL A 1 82 ? 12.894 -2.297 1.487 1.00 65.69 82 VAL A CA 1
ATOM 633 C C . VAL A 1 82 ? 13.644 -1.645 0.335 1.00 65.69 82 VAL A C 1
ATOM 635 O O . VAL A 1 82 ? 13.267 -1.735 -0.831 1.00 65.69 82 VAL A O 1
ATOM 638 N N . VAL A 1 83 ? 14.723 -0.947 0.655 1.00 54.56 83 VAL A N 1
ATOM 639 C CA . VAL A 1 83 ? 15.674 -0.450 -0.314 1.00 54.56 83 VAL A CA 1
ATOM 640 C C . VAL A 1 83 ? 16.341 -1.717 -0.799 1.00 54.56 83 VAL A C 1
ATOM 642 O O . VAL A 1 83 ? 17.178 -2.296 -0.107 1.00 54.56 83 VAL A O 1
ATOM 645 N N . LYS A 1 84 ? 15.896 -2.224 -1.953 1.00 54.56 84 LYS A N 1
ATOM 646 C CA . LYS A 1 84 ? 16.664 -3.274 -2.598 1.00 54.56 84 LYS A CA 1
ATOM 647 C C . LYS A 1 84 ? 18.062 -2.694 -2.816 1.00 54.56 84 LYS A C 1
ATOM 649 O O . LYS A 1 84 ? 18.181 -1.513 -3.153 1.00 54.56 84 LYS A O 1
ATOM 654 N N . PRO A 1 85 ? 19.121 -3.499 -2.674 1.00 47.28 85 PRO A N 1
ATOM 655 C CA . PRO A 1 85 ? 20.485 -3.041 -2.937 1.00 47.28 85 PRO A CA 1
ATOM 656 C C . PRO A 1 85 ? 20.660 -2.476 -4.362 1.00 47.28 85 PRO A C 1
ATOM 658 O O . PRO A 1 85 ? 21.638 -1.799 -4.650 1.00 47.28 85 PRO A O 1
ATOM 661 N N . THR A 1 86 ? 19.696 -2.725 -5.252 1.00 48.66 86 THR A N 1
ATOM 662 C CA . THR A 1 86 ? 19.649 -2.288 -6.649 1.00 48.66 86 THR A CA 1
ATOM 663 C C . THR A 1 86 ? 19.084 -0.871 -6.863 1.00 48.66 86 THR A C 1
ATOM 665 O O . THR A 1 86 ? 19.120 -0.381 -7.991 1.00 48.66 86 THR A O 1
ATOM 668 N N . GLY A 1 87 ? 18.577 -0.193 -5.824 1.00 58.16 87 GLY A N 1
ATOM 669 C CA . GLY A 1 87 ? 18.109 1.197 -5.907 1.00 58.16 87 GLY A CA 1
ATOM 670 C C . GLY A 1 87 ? 16.830 1.486 -5.116 1.00 58.16 87 GLY A C 1
ATOM 671 O O . GLY A 1 87 ? 16.193 0.590 -4.560 1.00 58.16 87 GLY A O 1
ATOM 672 N N . LYS A 1 88 ? 16.443 2.768 -5.069 1.00 68.44 88 LYS A N 1
ATOM 673 C CA . LYS A 1 88 ? 15.160 3.190 -4.493 1.00 68.44 88 LYS A CA 1
ATOM 674 C C . LYS A 1 88 ? 14.044 2.943 -5.518 1.00 68.44 88 LYS A C 1
ATOM 676 O O . LYS A 1 88 ? 14.131 3.417 -6.650 1.00 68.44 88 LYS A O 1
ATOM 681 N N . GLU A 1 89 ? 13.006 2.208 -5.123 1.00 74.75 89 GLU A N 1
ATOM 682 C CA . GLU A 1 89 ? 11.837 1.873 -5.951 1.00 74.75 89 GLU A CA 1
ATOM 683 C C . GLU A 1 89 ? 10.550 2.386 -5.286 1.00 74.75 89 GLU A C 1
ATOM 685 O O . GLU A 1 89 ? 10.472 2.471 -4.056 1.00 74.75 89 GLU A O 1
ATOM 690 N N . CYS A 1 90 ? 9.543 2.734 -6.094 1.00 83.56 90 CYS A N 1
ATOM 691 C CA . CYS A 1 90 ? 8.229 3.139 -5.590 1.00 83.56 90 CYS A CA 1
ATOM 692 C C . CYS A 1 90 ? 7.349 1.908 -5.350 1.00 83.56 90 CYS A C 1
ATOM 694 O O . CYS A 1 90 ? 7.388 0.936 -6.108 1.00 83.56 90 CYS A O 1
ATOM 696 N N . ARG A 1 91 ? 6.577 1.946 -4.265 1.00 87.50 91 ARG A N 1
ATOM 697 C CA . ARG A 1 91 ? 5.758 0.830 -3.787 1.00 87.50 91 ARG A CA 1
ATOM 698 C C . ARG A 1 91 ? 4.397 1.302 -3.323 1.00 87.50 91 ARG A C 1
ATOM 700 O O . ARG A 1 91 ? 4.226 2.434 -2.873 1.00 87.50 91 ARG A O 1
ATOM 707 N N . TYR A 1 92 ? 3.430 0.406 -3.405 1.00 88.50 92 TYR A N 1
ATOM 708 C CA . TYR A 1 92 ? 2.133 0.579 -2.776 1.00 88.50 92 TYR A CA 1
ATOM 709 C C . TYR A 1 92 ? 2.058 -0.301 -1.544 1.00 88.50 92 TYR A C 1
ATOM 711 O O . TYR A 1 92 ? 2.469 -1.455 -1.563 1.00 88.50 92 TYR A O 1
ATOM 719 N N . GLY A 1 93 ? 1.499 0.234 -0.477 1.00 89.50 93 GLY A N 1
ATOM 720 C CA . GLY A 1 93 ? 1.148 -0.528 0.699 1.00 89.50 93 GLY A CA 1
ATOM 721 C C . GLY A 1 93 ? -0.341 -0.399 0.946 1.00 89.50 93 GLY A C 1
ATOM 722 O O . GLY A 1 93 ? -0.877 0.700 0.997 1.00 89.50 93 GLY A O 1
ATOM 723 N N . VAL A 1 94 ? -1.029 -1.520 1.069 1.00 88.75 94 VAL A N 1
ATOM 724 C CA . VAL A 1 94 ? -2.405 -1.564 1.553 1.00 88.75 94 VAL A CA 1
ATOM 725 C C . VAL A 1 94 ? -2.337 -1.996 3.002 1.00 88.75 94 VAL A C 1
ATOM 727 O O . VAL A 1 94 ? -1.721 -3.014 3.310 1.00 88.75 94 VAL A O 1
ATOM 730 N N . LEU A 1 95 ? -2.955 -1.226 3.883 1.00 87.31 95 LEU A N 1
ATOM 731 C CA . LEU A 1 95 ? -3.010 -1.500 5.309 1.00 87.31 95 LEU A CA 1
ATOM 732 C C . LEU A 1 95 ? -4.467 -1.512 5.749 1.00 87.31 95 LEU A C 1
ATOM 734 O O . LEU A 1 95 ? -5.208 -0.572 5.464 1.00 87.31 95 LEU A O 1
ATOM 738 N N . ASP A 1 96 ? -4.856 -2.557 6.466 1.00 85.81 96 ASP A N 1
ATOM 739 C CA . ASP A 1 96 ? -6.111 -2.574 7.202 1.00 85.81 96 ASP A CA 1
ATOM 740 C C . ASP A 1 96 ? -5.879 -1.988 8.600 1.00 85.81 96 ASP A C 1
ATOM 742 O O . ASP A 1 96 ? -5.103 -2.519 9.407 1.00 85.81 96 ASP A O 1
ATOM 746 N N . PHE A 1 97 ? -6.487 -0.830 8.853 1.00 80.56 97 PHE A N 1
ATOM 747 C CA . PHE A 1 97 ? -6.349 -0.103 10.105 1.00 80.56 97 PHE A CA 1
ATOM 748 C C . PHE A 1 97 ? -7.652 -0.195 10.900 1.00 80.56 97 PHE A C 1
ATOM 750 O O . PHE A 1 97 ? -8.663 0.406 10.536 1.00 80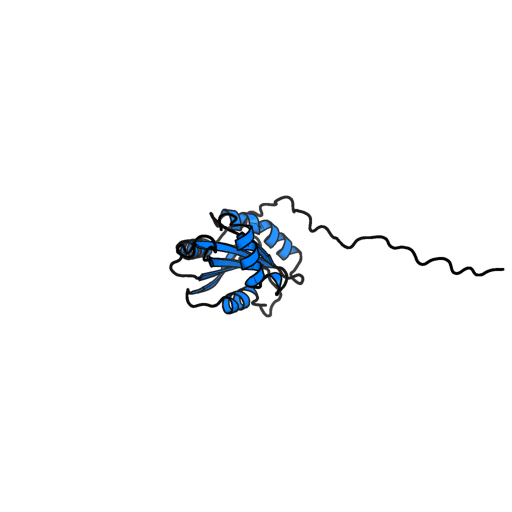.56 97 PHE A O 1
ATOM 757 N N . GLU A 1 98 ? -7.617 -0.933 12.009 1.00 77.38 98 GLU A N 1
ATOM 758 C CA . GLU A 1 98 ? -8.707 -0.968 12.986 1.00 77.38 98 GLU A CA 1
ATOM 759 C C . GLU A 1 98 ? -8.628 0.305 13.841 1.00 77.38 98 GLU A C 1
ATOM 761 O O . GLU A 1 98 ? -7.702 0.477 14.637 1.00 77.38 98 GLU A O 1
ATOM 766 N N . PHE A 1 99 ? -9.591 1.212 13.673 1.00 70.25 99 PHE A N 1
ATOM 767 C CA . PHE A 1 99 ? -9.716 2.413 14.498 1.00 70.25 99 PHE A CA 1
ATOM 768 C C . PHE A 1 99 ? -10.970 2.343 15.372 1.00 70.25 99 PHE A C 1
ATOM 770 O O . PHE A 1 99 ? -12.038 1.897 14.941 1.00 70.25 99 PHE A O 1
ATOM 777 N N . GLN A 1 100 ? -10.844 2.815 16.613 1.00 67.19 100 GLN A N 1
ATOM 778 C CA . GLN A 1 100 ? -11.975 3.049 17.506 1.00 67.19 100 GLN A CA 1
ATOM 779 C C . GLN A 1 100 ? -12.312 4.530 17.490 1.00 67.19 100 GLN A C 1
ATOM 781 O O . GLN A 1 100 ? -11.490 5.384 17.820 1.00 67.19 100 GLN A O 1
ATOM 786 N N . CYS A 1 101 ? -13.538 4.830 17.093 1.00 62.72 101 CYS A N 1
ATOM 787 C CA . CYS A 1 101 ? -14.011 6.195 17.046 1.00 62.72 101 CYS A CA 1
ATOM 788 C C . CYS A 1 101 ? -14.241 6.750 18.444 1.00 62.72 101 CYS A C 1
ATOM 790 O O . CYS A 1 101 ? -14.926 6.129 19.252 1.00 62.72 101 CYS A O 1
ATOM 792 N N . LYS A 1 102 ? -13.728 7.959 18.703 1.00 65.00 102 LYS A N 1
ATOM 793 C CA . LYS A 1 102 ? -13.901 8.650 19.992 1.00 65.00 102 LYS A CA 1
ATOM 794 C C . LYS A 1 102 ? -15.377 8.830 20.355 1.00 65.00 102 LYS A C 1
ATOM 796 O O . LYS A 1 102 ? -15.740 8.701 21.517 1.00 65.00 102 LYS A O 1
ATOM 801 N N . SER A 1 103 ? -16.216 9.063 19.348 1.00 64.12 103 SER A N 1
ATOM 802 C CA . SER A 1 103 ? -17.661 9.253 19.490 1.00 64.12 103 SER A CA 1
ATOM 803 C C . SER A 1 103 ? -18.443 7.964 19.802 1.00 64.12 103 SER A C 1
ATOM 805 O O . SER A 1 103 ? -19.601 8.026 20.207 1.00 64.12 103 SER A O 1
ATOM 807 N N . SER A 1 104 ? -17.861 6.776 19.605 1.00 61.59 104 SER A N 1
ATOM 808 C CA . SER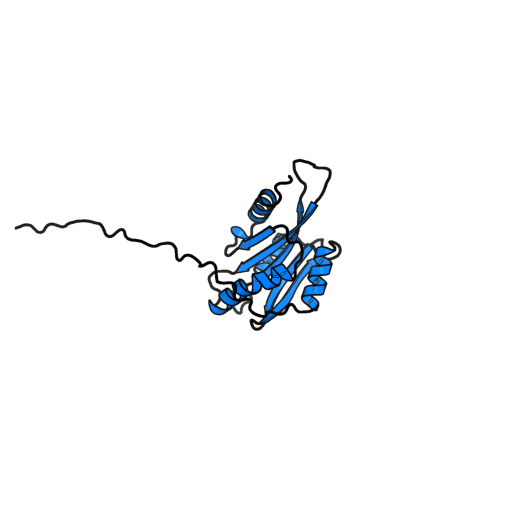 A 1 104 ? -18.508 5.490 19.910 1.00 61.59 104 SER A CA 1
ATOM 809 C C . SER A 1 104 ? -17.444 4.420 20.194 1.00 61.59 104 SER A C 1
ATOM 811 O O . SER A 1 104 ? -17.064 3.683 19.276 1.00 61.59 104 SER A O 1
ATOM 813 N N . PRO A 1 105 ? -16.957 4.321 21.445 1.00 63.84 105 PRO A N 1
ATOM 814 C CA . PRO A 1 105 ? -15.894 3.382 21.816 1.00 63.84 105 PRO A CA 1
ATOM 815 C C . PRO A 1 105 ? -16.287 1.910 21.604 1.00 63.84 105 PRO A C 1
ATOM 817 O O . PRO A 1 105 ? -15.422 1.071 21.367 1.00 63.84 105 PRO A O 1
ATOM 820 N N . ASP A 1 106 ? -17.585 1.597 21.591 1.00 61.69 106 ASP A N 1
ATOM 821 C CA . ASP A 1 106 ? -18.094 0.233 21.408 1.00 61.69 106 ASP A CA 1
ATOM 822 C C . ASP A 1 106 ? -17.951 -0.318 19.984 1.00 61.69 106 ASP A C 1
ATOM 824 O O . ASP A 1 106 ? -18.112 -1.520 19.762 1.00 61.69 106 ASP A O 1
ATOM 828 N N . LYS A 1 107 ? -17.666 0.531 18.985 1.00 62.97 107 LYS A N 1
ATOM 829 C CA . LYS A 1 107 ? -17.712 0.110 17.581 1.00 62.97 107 LYS A CA 1
ATOM 830 C C . LYS A 1 107 ? -16.365 0.272 16.888 1.00 62.97 107 LYS A C 1
ATOM 832 O O . LYS A 1 107 ? -16.062 1.307 16.299 1.00 62.97 107 LYS A O 1
ATOM 837 N N . LYS A 1 108 ? -15.597 -0.820 16.894 1.00 66.94 108 LYS A N 1
ATOM 838 C CA . LYS A 1 108 ? -14.402 -0.994 16.062 1.00 66.94 108 LYS A CA 1
ATOM 839 C C . LYS A 1 108 ? -14.770 -0.858 14.584 1.00 66.94 108 LYS A C 1
ATOM 841 O O . LYS A 1 108 ? -15.779 -1.405 14.121 1.00 66.94 108 LYS A O 1
ATOM 846 N N . ARG A 1 109 ? -13.991 -0.058 13.862 1.00 72.88 109 ARG A N 1
ATOM 847 C CA . ARG A 1 109 ? -14.142 0.164 12.428 1.00 72.88 109 ARG A CA 1
ATOM 848 C C . ARG A 1 109 ? -12.847 -0.208 11.741 1.00 72.88 109 ARG A C 1
ATOM 850 O O . ARG A 1 109 ? -11.840 0.467 11.929 1.00 72.88 109 ARG A O 1
ATOM 857 N N . ASP A 1 110 ? -12.932 -1.220 10.896 1.00 80.12 110 ASP A N 1
ATOM 858 C CA . ASP A 1 110 ? -11.858 -1.567 9.980 1.00 80.12 110 ASP A CA 1
ATOM 859 C C . ASP A 1 110 ? -11.904 -0.601 8.797 1.00 80.12 110 ASP A C 1
ATOM 861 O O . ASP A 1 110 ? -12.964 -0.338 8.204 1.00 80.12 110 ASP A O 1
ATOM 865 N N . LYS A 1 111 ? -10.762 0.017 8.514 1.00 83.38 111 LYS A N 1
ATOM 866 C CA . LYS A 1 111 ? -10.606 1.015 7.463 1.00 83.38 111 LYS A CA 1
ATOM 867 C C . LYS A 1 111 ? -9.397 0.644 6.623 1.00 83.38 111 LYS A C 1
ATOM 869 O O . LYS A 1 111 ? -8.265 0.675 7.097 1.00 83.38 111 LYS A O 1
ATOM 874 N N . LEU A 1 112 ? -9.642 0.371 5.343 1.00 86.50 112 LEU A N 1
ATOM 875 C CA . LEU A 1 112 ? -8.566 0.166 4.385 1.00 86.50 112 LEU A CA 1
ATOM 876 C C . LEU A 1 112 ? -7.907 1.500 4.034 1.00 86.50 112 LEU A C 1
ATOM 878 O O . LEU A 1 112 ? -8.562 2.435 3.554 1.00 86.50 112 LEU A O 1
ATOM 882 N N . VAL A 1 113 ? -6.594 1.543 4.218 1.00 87.81 113 VAL A N 1
ATOM 883 C CA . VAL A 1 113 ? -5.721 2.638 3.812 1.00 87.81 113 VAL A CA 1
ATOM 884 C C . VAL A 1 113 ? -4.841 2.165 2.672 1.00 87.81 113 VAL A C 1
ATOM 886 O O . VAL A 1 113 ? -4.148 1.154 2.784 1.00 87.81 113 VAL A O 1
ATOM 889 N N . LEU A 1 114 ? -4.839 2.924 1.580 1.00 88.94 114 LEU A N 1
ATOM 890 C CA . LEU A 1 114 ? -3.861 2.755 0.514 1.00 88.94 114 LEU A CA 1
ATOM 891 C C . LEU A 1 114 ? -2.761 3.796 0.699 1.00 88.94 114 LEU A C 1
ATOM 893 O O . LEU A 1 114 ? -3.009 4.996 0.603 1.00 88.94 114 LEU A O 1
ATOM 897 N N . MET A 1 115 ? -1.544 3.331 0.927 1.00 87.81 115 MET A N 1
ATOM 898 C CA . MET A 1 115 ? -0.344 4.141 0.993 1.00 87.81 115 MET A CA 1
ATOM 899 C C . MET A 1 115 ? 0.485 3.981 -0.279 1.00 87.81 115 MET A C 1
ATOM 901 O O . MET A 1 115 ? 0.694 2.880 -0.779 1.00 87.81 115 MET A O 1
ATOM 905 N N . SER A 1 116 ? 0.980 5.090 -0.803 1.00 88.50 116 SER A N 1
ATOM 906 C CA . SER A 1 116 ? 1.900 5.143 -1.929 1.00 88.50 116 SER A CA 1
ATOM 907 C C . SER A 1 116 ? 3.227 5.696 -1.435 1.00 88.50 116 SER A C 1
ATOM 909 O O . SER A 1 116 ? 3.307 6.877 -1.098 1.00 88.50 116 SER A O 1
ATOM 911 N N . TRP A 1 117 ? 4.250 4.847 -1.424 1.00 86.75 117 TRP A N 1
ATOM 912 C CA . TRP A 1 117 ? 5.621 5.194 -1.078 1.00 86.75 117 TRP A CA 1
ATOM 913 C C . TRP A 1 117 ? 6.430 5.461 -2.342 1.00 86.75 117 TRP A C 1
ATOM 915 O O . TRP A 1 117 ? 6.544 4.582 -3.199 1.00 86.75 117 TRP A O 1
ATOM 925 N N . CYS A 1 118 ? 6.988 6.660 -2.478 1.00 84.50 118 CYS A N 1
ATOM 926 C CA . CYS A 1 118 ? 7.822 6.992 -3.631 1.00 84.50 118 CYS A CA 1
ATOM 927 C C . CYS A 1 118 ? 8.893 8.018 -3.232 1.00 84.50 118 CYS A C 1
ATOM 929 O O . CYS A 1 118 ? 8.597 9.211 -3.188 1.00 84.50 118 CYS A O 1
ATOM 931 N N . PRO A 1 119 ? 10.118 7.567 -2.904 1.00 82.75 119 PRO A N 1
ATOM 932 C CA . PRO A 1 119 ? 11.192 8.455 -2.472 1.00 82.75 119 PRO A CA 1
ATOM 933 C C . PRO A 1 119 ? 11.770 9.258 -3.641 1.00 82.75 119 PRO A C 1
ATOM 935 O O . PRO A 1 119 ? 11.678 8.857 -4.807 1.00 82.75 119 PRO A O 1
ATOM 938 N N . ASP A 1 120 ? 12.426 10.378 -3.333 1.00 77.81 120 ASP A N 1
ATOM 939 C CA . ASP A 1 120 ? 12.837 11.318 -4.372 1.00 77.81 120 ASP A CA 1
ATOM 940 C C . ASP A 1 120 ? 14.015 10.876 -5.254 1.00 77.81 120 ASP A C 1
ATOM 942 O O . ASP A 1 120 ? 14.119 11.317 -6.398 1.00 77.81 120 ASP A O 1
ATOM 946 N N . ASP A 1 121 ? 14.830 9.926 -4.808 1.00 75.69 121 ASP A N 1
ATOM 947 C CA . ASP A 1 121 ? 15.945 9.403 -5.614 1.00 75.69 121 ASP A CA 1
ATOM 948 C C . ASP A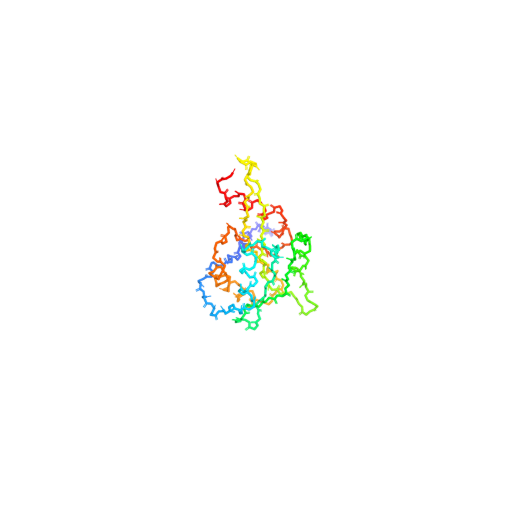 1 121 ? 15.552 8.257 -6.567 1.00 75.69 121 ASP A C 1
ATOM 950 O O . ASP A 1 121 ? 16.415 7.585 -7.133 1.00 75.69 121 ASP A O 1
ATOM 954 N N . VAL A 1 122 ? 14.255 7.984 -6.755 1.00 77.69 122 VAL A N 1
ATOM 955 C CA . VAL A 1 122 ? 13.791 7.030 -7.780 1.00 77.69 122 VAL A CA 1
ATOM 956 C C . VAL A 1 122 ? 13.927 7.644 -9.175 1.00 77.69 122 VAL A C 1
ATOM 958 O O . VAL A 1 122 ? 13.693 8.837 -9.377 1.00 77.69 122 VAL A O 1
ATOM 961 N N . LYS A 1 123 ? 14.221 6.807 -10.178 1.00 80.06 123 LYS A N 1
ATOM 962 C CA . LYS A 1 123 ? 14.195 7.196 -11.596 1.00 80.06 123 LYS A CA 1
ATOM 963 C C . LYS A 1 123 ? 12.891 7.929 -11.935 1.00 80.06 123 LYS A C 1
ATOM 965 O O . LYS A 1 123 ? 11.804 7.386 -11.742 1.00 80.06 123 LYS A O 1
ATOM 970 N N . VAL A 1 124 ? 13.001 9.124 -12.521 1.00 82.06 124 VAL A N 1
ATOM 971 C CA . VAL A 1 124 ? 11.857 9.993 -12.876 1.00 82.06 124 VAL A CA 1
ATOM 972 C C . VAL A 1 124 ? 10.784 9.238 -13.668 1.00 82.06 124 VAL A C 1
ATOM 974 O O . VAL A 1 124 ? 9.594 9.382 -13.402 1.00 82.06 124 VAL A O 1
ATOM 977 N N . ARG A 1 125 ? 11.205 8.360 -14.585 1.00 80.88 125 ARG A N 1
ATOM 978 C CA . ARG A 1 125 ? 10.308 7.506 -15.373 1.00 80.88 125 ARG A CA 1
ATOM 979 C C . ARG A 1 125 ? 9.461 6.570 -14.501 1.00 80.88 125 ARG A C 1
ATOM 981 O O . ARG A 1 125 ? 8.249 6.506 -14.673 1.00 80.88 125 ARG A O 1
ATOM 988 N N . SER A 1 126 ? 10.074 5.898 -13.530 1.00 81.19 126 SER A N 1
ATOM 989 C CA . SER A 1 126 ? 9.368 5.000 -12.611 1.00 81.19 126 SER A CA 1
ATOM 990 C C . SER A 1 126 ? 8.431 5.768 -11.678 1.00 81.19 126 SER A C 1
ATOM 992 O O . SER A 1 126 ? 7.318 5.307 -11.439 1.00 81.19 126 SER A O 1
ATOM 994 N N . LYS A 1 127 ? 8.827 6.966 -11.215 1.00 82.19 127 LYS A N 1
ATOM 995 C CA . LYS A 1 127 ? 7.939 7.846 -10.434 1.00 82.19 127 LYS A CA 1
ATOM 996 C C . LYS A 1 127 ? 6.691 8.235 -11.221 1.00 82.19 127 LYS A C 1
ATOM 998 O O . LYS A 1 127 ? 5.587 8.168 -10.692 1.00 82.19 127 LYS A O 1
ATOM 1003 N N . PHE A 1 128 ? 6.869 8.620 -12.484 1.00 84.44 128 PHE A N 1
ATOM 1004 C CA . PHE A 1 128 ? 5.763 9.001 -13.358 1.00 84.44 128 PHE A CA 1
ATOM 1005 C C . PHE A 1 128 ? 4.769 7.849 -13.534 1.00 84.44 128 PHE A C 1
ATOM 1007 O O . PHE A 1 128 ? 3.567 8.031 -13.368 1.00 84.44 128 PHE A O 1
ATOM 1014 N N . ILE A 1 129 ? 5.273 6.643 -13.791 1.00 83.88 129 ILE A N 1
ATOM 1015 C CA . ILE A 1 129 ? 4.436 5.458 -14.013 1.00 83.88 129 ILE A CA 1
ATOM 1016 C C . ILE A 1 129 ? 3.727 5.041 -12.728 1.00 83.88 129 ILE A C 1
ATOM 1018 O O . ILE A 1 129 ? 2.548 4.707 -12.760 1.00 83.88 129 ILE A O 1
ATOM 1022 N N . HIS A 1 130 ? 4.402 5.135 -11.584 1.00 85.06 130 HIS A N 1
ATOM 1023 C CA . HIS A 1 130 ? 3.791 4.915 -10.274 1.00 85.06 130 HIS A CA 1
ATOM 1024 C C . HIS A 1 130 ? 2.684 5.938 -9.969 1.00 85.06 130 HIS A C 1
ATOM 1026 O O . HIS A 1 130 ? 1.622 5.586 -9.457 1.00 85.06 130 HIS A O 1
ATOM 1032 N N . ALA A 1 131 ? 2.884 7.209 -10.315 1.00 83.62 131 ALA A N 1
ATOM 1033 C CA . ALA A 1 131 ? 1.848 8.227 -10.165 1.00 83.62 131 ALA A CA 1
ATOM 1034 C C . ALA A 1 131 ? 0.646 7.957 -11.090 1.00 83.62 131 ALA A C 1
ATOM 1036 O O . ALA A 1 131 ? -0.494 8.018 -10.635 1.00 83.62 131 ALA A O 1
ATOM 1037 N N . ALA A 1 132 ? 0.895 7.578 -12.346 1.00 83.81 132 ALA A N 1
ATOM 1038 C CA . ALA A 1 132 ? -0.134 7.218 -13.324 1.00 83.81 132 ALA A CA 1
ATOM 1039 C C . ALA A 1 132 ? -0.922 5.950 -12.927 1.00 83.81 132 ALA A C 1
ATOM 1041 O O . ALA A 1 132 ? -2.144 5.891 -13.057 1.00 83.81 132 ALA A O 1
ATOM 1042 N N . SER A 1 133 ? -0.241 4.950 -12.362 1.00 84.06 133 SER A N 1
ATOM 1043 C CA . SER A 1 133 ? -0.833 3.657 -11.982 1.00 84.06 133 SER A CA 1
ATOM 1044 C C . SER A 1 133 ? -1.688 3.719 -10.713 1.00 84.06 133 SER A C 1
ATOM 1046 O O . SER A 1 133 ? -2.453 2.792 -10.435 1.00 84.06 133 SER A O 1
ATOM 1048 N N . VAL A 1 134 ? -1.580 4.795 -9.922 1.00 84.25 134 VAL A N 1
ATOM 1049 C CA . VAL A 1 134 ? -2.249 4.871 -8.616 1.00 84.25 134 VAL A CA 1
ATOM 1050 C C . VAL A 1 134 ? -3.767 4.897 -8.741 1.00 84.25 134 VAL A C 1
ATOM 1052 O O . VAL A 1 134 ? -4.466 4.375 -7.875 1.00 84.25 134 VAL A O 1
ATOM 1055 N N . GLU A 1 135 ? -4.288 5.480 -9.820 1.00 82.81 135 GLU A N 1
ATOM 1056 C CA . GLU A 1 135 ? -5.724 5.492 -10.078 1.00 82.81 135 GLU A CA 1
ATOM 1057 C C . GLU A 1 135 ? -6.237 4.095 -10.435 1.00 82.81 135 GLU A C 1
ATOM 1059 O O . GLU A 1 135 ? -7.253 3.664 -9.891 1.00 82.81 135 GLU A O 1
ATOM 1064 N N . GLY A 1 136 ? -5.498 3.348 -11.262 1.00 81.56 136 GLY A N 1
ATOM 1065 C CA . GLY A 1 136 ? -5.815 1.951 -11.569 1.00 81.56 136 GLY A CA 1
ATOM 1066 C C . GLY A 1 136 ? -5.824 1.079 -10.312 1.00 81.56 136 GLY A C 1
ATOM 1067 O O . GLY A 1 136 ? -6.744 0.286 -10.105 1.00 81.56 136 GLY A O 1
ATOM 1068 N N . MET A 1 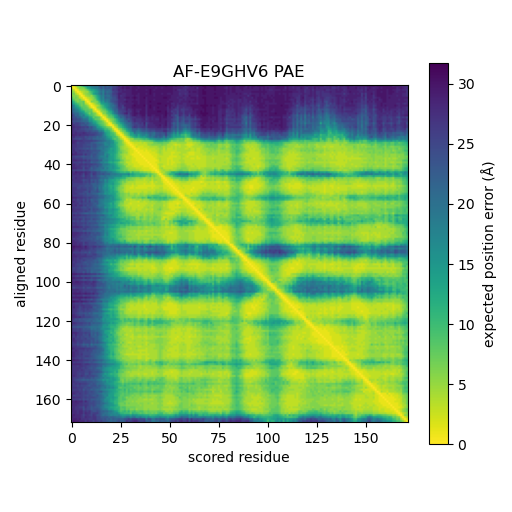137 ? -4.861 1.296 -9.410 1.00 83.69 137 MET A N 1
ATOM 1069 C CA . MET A 1 137 ? -4.813 0.596 -8.125 1.00 83.69 137 MET A CA 1
ATOM 1070 C C . MET A 1 137 ? -6.009 0.957 -7.230 1.00 83.69 137 MET A C 1
ATOM 1072 O O . MET A 1 137 ? -6.632 0.072 -6.646 1.00 83.69 137 MET A O 1
ATOM 1076 N N . LYS A 1 138 ? -6.394 2.239 -7.166 1.00 84.31 138 LYS A N 1
ATOM 1077 C CA . LYS A 1 138 ? -7.599 2.681 -6.441 1.00 84.31 138 LYS A CA 1
ATOM 1078 C C . LYS A 1 138 ? -8.881 2.073 -7.011 1.00 84.31 138 LYS A C 1
ATOM 1080 O O . LYS A 1 138 ? -9.747 1.677 -6.241 1.00 84.31 138 LYS A O 1
ATOM 1085 N N . LYS A 1 139 ? -9.000 1.976 -8.339 1.00 82.81 139 LYS A N 1
ATOM 1086 C CA . LYS A 1 139 ? -10.145 1.339 -9.012 1.00 82.81 139 LYS A CA 1
ATOM 1087 C C . LYS A 1 139 ? -10.221 -0.160 -8.697 1.00 82.81 139 LYS A C 1
ATOM 1089 O O . LYS A 1 139 ? -11.313 -0.675 -8.471 1.00 82.81 139 LYS A O 1
ATOM 1094 N N . ALA A 1 140 ? -9.077 -0.846 -8.633 1.00 81.69 140 ALA A N 1
ATOM 1095 C CA . ALA A 1 140 ? -9.013 -2.255 -8.238 1.00 81.69 140 ALA A CA 1
ATOM 1096 C C . ALA A 1 140 ? -9.388 -2.468 -6.757 1.00 81.69 140 ALA A C 1
ATOM 1098 O O . ALA A 1 140 ? -10.080 -3.426 -6.414 1.00 81.69 140 ALA A O 1
ATOM 1099 N N . LEU A 1 141 ? -8.978 -1.550 -5.879 1.00 81.06 141 LEU A N 1
ATOM 1100 C 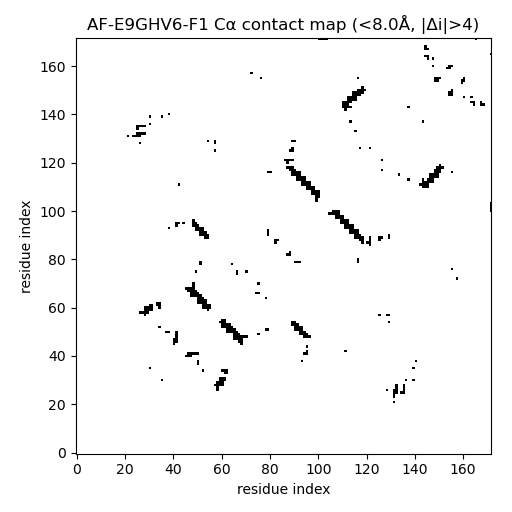CA . LEU A 1 141 ? -9.310 -1.536 -4.452 1.00 81.06 141 LEU A CA 1
ATOM 1101 C C . LEU A 1 141 ? -10.619 -0.773 -4.188 1.00 81.06 141 LEU A C 1
ATOM 1103 O O . LEU A 1 141 ? -10.635 0.378 -3.750 1.00 81.06 141 LEU A O 1
ATOM 1107 N N . THR A 1 142 ? -11.754 -1.435 -4.398 1.00 77.00 142 THR A N 1
ATOM 1108 C CA . THR A 1 142 ? -13.063 -0.834 -4.101 1.00 77.00 142 THR A CA 1
ATOM 1109 C C . THR A 1 142 ? -13.281 -0.671 -2.589 1.00 77.00 142 THR A C 1
ATOM 1111 O O . THR A 1 142 ? -13.369 -1.660 -1.852 1.00 77.00 142 THR A O 1
ATOM 1114 N N . GLY A 1 143 ? -13.412 0.582 -2.128 1.00 75.75 143 GLY A N 1
ATOM 1115 C CA . GLY A 1 143 ? -13.732 0.921 -0.731 1.00 75.75 143 GLY A CA 1
ATOM 1116 C C . GLY A 1 143 ? -12.570 1.455 0.118 1.00 75.75 143 GLY A C 1
ATOM 1117 O O . GLY A 1 143 ? -12.628 1.361 1.345 1.00 75.75 143 GLY A O 1
ATOM 1118 N N . ILE A 1 144 ? -11.522 2.014 -0.498 1.00 83.12 144 ILE A N 1
ATOM 1119 C CA . ILE A 1 144 ? -10.449 2.703 0.240 1.00 83.12 144 ILE A CA 1
ATOM 1120 C C . ILE A 1 144 ? -11.042 3.855 1.056 1.00 83.12 144 ILE A C 1
ATOM 1122 O O . ILE A 1 144 ? -11.752 4.707 0.526 1.00 83.12 144 ILE A O 1
ATOM 1126 N N . SER A 1 145 ? -10.722 3.888 2.348 1.00 82.25 145 SER A N 1
ATOM 1127 C CA . SER A 1 145 ? -11.196 4.929 3.261 1.00 82.25 145 SER A CA 1
ATOM 1128 C C . SER A 1 145 ? -10.277 6.142 3.299 1.00 82.25 145 SER A C 1
ATOM 1130 O O . SER A 1 145 ? -10.758 7.261 3.421 1.00 82.25 145 SER A O 1
ATOM 1132 N N . ALA A 1 146 ? -8.966 5.929 3.186 1.00 84.94 146 ALA A N 1
ATOM 1133 C CA . ALA A 1 146 ? -7.994 7.006 3.072 1.00 84.94 146 ALA A CA 1
ATOM 1134 C C . ALA A 1 146 ? -6.871 6.615 2.116 1.00 84.94 146 ALA A C 1
ATOM 1136 O O . ALA A 1 146 ? -6.439 5.461 2.058 1.00 84.94 146 ALA A O 1
ATOM 1137 N N . PHE A 1 147 ? -6.390 7.603 1.373 1.00 86.25 147 PHE A N 1
ATOM 1138 C CA . PHE A 1 147 ? -5.245 7.461 0.494 1.00 86.25 147 PHE A CA 1
ATOM 1139 C C . PHE A 1 147 ? -4.114 8.357 0.993 1.00 86.25 147 PHE A C 1
ATOM 1141 O O . PHE A 1 147 ? -4.302 9.557 1.184 1.00 86.25 147 PHE A O 1
ATOM 1148 N N . VAL A 1 148 ? -2.942 7.767 1.206 1.00 87.06 148 VAL A N 1
ATOM 1149 C CA . VAL A 1 148 ? -1.770 8.441 1.761 1.00 87.06 148 VAL A CA 1
ATOM 1150 C C . VAL A 1 148 ? -0.642 8.372 0.746 1.00 87.06 148 VAL A C 1
ATOM 1152 O O . VAL A 1 148 ? -0.254 7.296 0.310 1.00 87.06 148 VAL A O 1
ATOM 1155 N N . GLN A 1 149 ? -0.090 9.518 0.372 1.00 87.25 149 GLN A N 1
ATOM 1156 C CA . GLN A 1 149 ? 1.181 9.589 -0.344 1.00 87.25 149 GLN A CA 1
ATOM 1157 C C . GLN A 1 149 ? 2.263 9.979 0.652 1.00 87.25 149 GLN A C 1
ATOM 1159 O O . GLN A 1 149 ? 2.059 10.905 1.440 1.00 87.25 149 GLN A O 1
ATOM 1164 N N . ALA A 1 150 ? 3.369 9.244 0.623 1.00 84.94 150 ALA A N 1
ATOM 1165 C CA . ALA A 1 150 ? 4.543 9.501 1.435 1.00 84.94 150 ALA A CA 1
ATOM 1166 C C . ALA A 1 150 ? 5.785 9.411 0.542 1.00 84.94 150 ALA A C 1
ATOM 1168 O O . ALA A 1 150 ? 6.005 8.402 -0.138 1.00 84.94 150 ALA A O 1
ATOM 1169 N N . SER A 1 151 ? 6.572 10.482 0.525 1.00 82.56 151 SER A N 1
ATOM 1170 C CA . SER A 1 151 ? 7.914 10.496 -0.068 1.00 82.56 151 SER A CA 1
ATOM 1171 C C . SER A 1 151 ? 9.007 10.394 0.993 1.00 82.56 151 SER A C 1
ATOM 1173 O O . SER A 1 151 ? 10.128 10.010 0.664 1.00 82.56 151 SER A O 1
ATOM 1175 N N . ASP A 1 152 ? 8.659 10.688 2.249 1.00 79.62 152 ASP A N 1
ATOM 1176 C CA . ASP A 1 152 ? 9.573 10.724 3.384 1.00 79.62 152 ASP A CA 1
ATOM 1177 C C . ASP A 1 152 ? 9.124 9.833 4.554 1.00 79.62 152 ASP A C 1
ATOM 1179 O O . ASP A 1 152 ? 7.935 9.535 4.733 1.00 79.62 152 ASP A O 1
ATOM 1183 N N . ASP A 1 153 ? 10.096 9.405 5.359 1.00 77.50 153 ASP A N 1
ATOM 1184 C CA . ASP A 1 153 ? 9.909 8.507 6.495 1.00 77.50 153 ASP A CA 1
ATOM 1185 C C . ASP A 1 153 ? 8.923 9.053 7.535 1.00 77.50 153 ASP A C 1
ATOM 1187 O O . ASP A 1 153 ? 8.156 8.268 8.108 1.00 77.50 153 ASP A O 1
ATOM 1191 N N . GLU A 1 154 ? 8.913 10.372 7.747 1.00 79.06 154 GLU A N 1
ATOM 1192 C CA . GLU A 1 154 ? 8.010 11.041 8.687 1.00 79.06 154 GLU A CA 1
ATOM 1193 C C . GLU A 1 154 ? 6.558 10.999 8.195 1.00 79.06 154 GLU A C 1
ATOM 1195 O O . GLU A 1 154 ? 5.636 10.717 8.966 1.00 79.06 154 GLU A O 1
ATOM 1200 N N . GLN A 1 155 ? 6.352 11.169 6.887 1.00 78.88 155 GLN A N 1
ATOM 1201 C CA . GLN A 1 155 ? 5.024 11.133 6.264 1.00 78.88 155 GLN A CA 1
ATOM 1202 C C . GLN A 1 155 ? 4.414 9.729 6.240 1.00 78.88 155 GLN A C 1
ATOM 1204 O O . GLN A 1 155 ? 3.191 9.579 6.209 1.00 78.88 155 GLN A O 1
ATOM 1209 N N . ALA A 1 156 ? 5.260 8.697 6.243 1.00 81.50 156 ALA A N 1
ATOM 1210 C CA . ALA A 1 156 ? 4.835 7.310 6.390 1.00 81.50 156 ALA A CA 1
ATOM 1211 C C . ALA A 1 156 ? 4.646 6.900 7.859 1.00 81.50 156 ALA A C 1
ATOM 1213 O O . ALA A 1 156 ? 4.353 5.737 8.132 1.00 81.50 156 ALA A O 1
ATOM 1214 N N . SER A 1 157 ? 4.820 7.796 8.833 1.00 82.69 157 SER A N 1
ATOM 1215 C CA . SER A 1 157 ? 4.630 7.449 10.241 1.00 82.69 157 SER A CA 1
ATOM 1216 C C . SER A 1 157 ? 3.173 7.080 10.557 1.00 82.69 157 SER A C 1
ATOM 1218 O O . SER A 1 157 ? 2.227 7.501 9.890 1.00 82.69 157 SER A O 1
ATOM 1220 N N . LEU A 1 158 ? 2.983 6.274 11.607 1.00 82.88 158 LEU A N 1
ATOM 1221 C CA . LEU A 1 158 ? 1.648 5.845 12.042 1.00 82.88 158 LEU A CA 1
ATOM 1222 C C . LEU A 1 158 ? 0.769 7.041 12.435 1.00 82.88 158 LEU A C 1
ATOM 1224 O O . LEU A 1 158 ? -0.437 7.016 12.202 1.00 82.88 158 LEU A O 1
ATOM 1228 N N . VAL A 1 159 ? 1.381 8.084 13.002 1.00 85.50 159 VAL A N 1
ATOM 1229 C CA . VAL A 1 159 ? 0.696 9.297 13.463 1.00 85.50 159 VAL A CA 1
ATOM 1230 C C . VAL A 1 159 ? 0.035 10.019 12.291 1.00 85.50 159 VAL A C 1
ATOM 1232 O O . VAL A 1 159 ? -1.156 10.309 12.353 1.00 85.50 159 VAL A O 1
ATOM 1235 N N . GLU A 1 160 ? 0.767 10.217 11.195 1.00 84.25 160 GLU A N 1
ATOM 1236 C CA . GLU A 1 160 ? 0.256 10.867 9.981 1.00 84.25 160 GLU A CA 1
ATOM 1237 C C . GLU A 1 160 ? -0.879 10.073 9.328 1.00 84.25 160 GLU A C 1
ATOM 1239 O O . GLU A 1 160 ? -1.892 10.631 8.896 1.00 84.25 160 GLU A O 1
ATOM 1244 N N . VAL A 1 161 ? -0.743 8.744 9.280 1.00 84.25 161 VAL A N 1
ATOM 1245 C CA . VAL A 1 161 ? -1.795 7.868 8.748 1.00 84.25 161 VAL A CA 1
ATOM 1246 C C . VAL A 1 161 ? -3.058 7.957 9.607 1.00 84.25 161 VAL A C 1
ATOM 1248 O O . VAL A 1 161 ? -4.161 8.083 9.069 1.00 84.25 161 VAL A O 1
ATOM 1251 N N . GLN A 1 162 ? -2.910 7.937 10.932 1.00 82.81 162 GLN A N 1
ATOM 1252 C CA . GLN A 1 162 ? -4.026 8.037 11.871 1.00 82.81 162 GLN A CA 1
ATOM 1253 C C . GLN A 1 162 ? -4.717 9.407 11.809 1.00 82.81 162 GLN A C 1
ATOM 1255 O O . GLN A 1 162 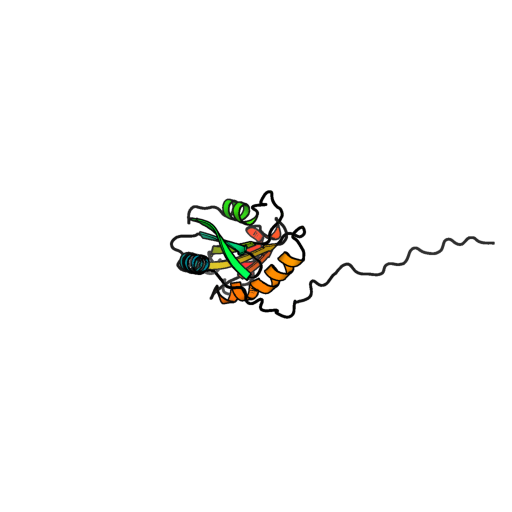? -5.947 9.489 11.857 1.00 82.81 162 GLN A O 1
ATOM 1260 N N . ASP A 1 163 ? -3.946 10.479 11.667 1.00 84.56 163 ASP A N 1
ATOM 1261 C CA . ASP A 1 163 ? -4.454 11.841 11.531 1.00 84.56 163 ASP A CA 1
ATOM 1262 C C . ASP A 1 163 ? -5.242 12.015 10.216 1.00 84.56 163 ASP A C 1
ATOM 1264 O O . ASP A 1 163 ? -6.384 12.485 10.220 1.00 84.56 163 ASP A O 1
ATOM 1268 N N . LYS A 1 164 ? -4.717 11.501 9.093 1.00 83.44 164 LYS A N 1
ATOM 1269 C CA . LYS A 1 164 ? -5.437 11.472 7.802 1.00 83.44 164 LYS A CA 1
ATOM 1270 C C . LYS A 1 164 ? -6.719 10.644 7.860 1.00 83.44 164 LYS A C 1
ATOM 1272 O O . LYS A 1 164 ? -7.745 11.068 7.322 1.00 83.44 164 LYS A O 1
ATOM 1277 N N . LEU A 1 165 ? -6.684 9.487 8.520 1.00 81.62 165 LEU A N 1
ATOM 1278 C CA . LEU A 1 165 ? -7.869 8.657 8.748 1.00 81.62 165 LEU A CA 1
ATOM 1279 C C . LEU A 1 165 ? -8.938 9.408 9.545 1.00 81.62 165 LEU A C 1
ATOM 1281 O O . LEU A 1 165 ? -10.098 9.418 9.142 1.00 81.62 165 LEU A O 1
ATOM 1285 N N . THR A 1 166 ? -8.538 10.070 10.631 1.00 80.19 166 THR A N 1
ATOM 1286 C CA . THR A 1 166 ? -9.451 10.829 11.498 1.00 80.19 166 THR A CA 1
ATOM 1287 C C . THR A 1 166 ? -10.106 11.981 10.736 1.00 80.19 166 THR A C 1
ATOM 1289 O O . THR A 1 166 ? -11.313 12.168 10.827 1.00 80.19 166 THR A O 1
ATOM 1292 N N . ARG A 1 167 ? -9.343 12.714 9.913 1.00 80.00 167 ARG A N 1
ATOM 1293 C CA . ARG A 1 167 ? -9.894 13.804 9.088 1.00 80.00 167 ARG A CA 1
ATOM 1294 C C . ARG A 1 167 ? -10.859 13.314 8.010 1.00 80.00 167 ARG A C 1
ATOM 1296 O O . ARG A 1 167 ? -11.862 13.969 7.742 1.00 80.00 167 ARG A O 1
ATOM 1303 N N . THR A 1 168 ? -10.546 12.183 7.379 1.00 74.06 168 THR A N 1
ATOM 1304 C CA . THR A 1 168 ? -11.337 11.658 6.253 1.00 74.06 168 THR A CA 1
ATOM 1305 C C . THR A 1 168 ? -12.616 10.973 6.732 1.00 74.06 168 THR A C 1
ATOM 1307 O O . THR A 1 168 ? -13.651 11.032 6.071 1.00 74.06 168 THR A O 1
ATOM 1310 N N . VAL A 1 169 ? -12.577 10.334 7.902 1.00 68.69 169 VAL A N 1
ATOM 1311 C CA . VAL A 1 169 ? -13.742 9.702 8.522 1.00 68.69 169 VAL A CA 1
ATOM 1312 C C . VAL A 1 169 ? -14.404 10.715 9.459 1.00 68.69 169 VAL A C 1
ATOM 1314 O O . VAL A 1 169 ? -14.357 10.571 10.670 1.00 68.69 169 VAL A O 1
ATOM 1317 N N . THR A 1 170 ? -15.077 11.723 8.894 1.00 56.06 170 THR A N 1
ATOM 1318 C CA . THR A 1 170 ? -15.823 12.770 9.638 1.00 56.06 170 THR A CA 1
ATOM 1319 C C . THR A 1 170 ? -16.998 12.223 10.477 1.00 56.06 170 THR A C 1
ATOM 1321 O O . THR A 1 170 ? -17.704 12.972 11.138 1.00 56.06 170 THR A O 1
ATOM 1324 N N . ALA A 1 171 ? -17.242 10.909 10.456 1.00 50.66 171 ALA A N 1
ATOM 1325 C CA . ALA A 1 171 ? -18.306 10.245 11.211 1.00 50.66 171 ALA A CA 1
ATOM 1326 C C . ALA A 1 171 ? -17.879 9.809 12.628 1.00 50.66 171 ALA A C 1
ATOM 1328 O O . ALA A 1 171 ? -18.565 8.991 13.248 1.00 50.66 171 ALA A O 1
ATOM 1329 N N . CYS A 1 172 ? -16.742 10.315 13.108 1.00 42.22 172 CYS A N 1
ATOM 1330 C CA . CYS A 1 172 ? -16.162 10.058 14.415 1.00 42.22 172 CYS A CA 1
ATOM 1331 C C . CYS A 1 172 ? -15.491 11.328 14.940 1.00 42.22 172 CYS A C 1
ATOM 1333 O O . CYS A 1 172 ? -15.553 11.477 16.177 1.00 42.22 172 CYS A O 1
#